Protein AF-A0A5B0T3H1-F1 (afdb_monomer)

Radius of gyration: 17.01 Å; Cα contacts (8 Å, |Δi|>4): 24; chains: 1; bounding box: 40×17×55 Å

Structure (mmCIF, N/CA/C/O backbone):
data_AF-A0A5B0T3H1-F1
#
_entry.id   AF-A0A5B0T3H1-F1
#
loop_
_atom_site.group_PDB
_atom_site.id
_atom_site.type_symbol
_atom_site.label_atom_id
_atom_site.label_alt_id
_atom_site.label_comp_id
_atom_site.label_asym_id
_atom_site.label_entity_id
_atom_site.label_seq_id
_atom_site.pdbx_PDB_ins_code
_atom_site.Cartn_x
_atom_site.Cartn_y
_atom_site.Cartn_z
_atom_site.occupancy
_atom_site.B_iso_or_equiv
_atom_site.auth_seq_id
_atom_site.auth_comp_id
_atom_site.auth_asym_id
_atom_site.auth_atom_id
_atom_site.pdbx_PDB_model_num
ATOM 1 N N . MET A 1 1 ? -26.177 -10.992 -8.559 1.00 36.91 1 MET A N 1
ATOM 2 C CA . MET A 1 1 ? -25.091 -11.191 -7.578 1.00 36.91 1 MET A CA 1
ATOM 3 C C . MET A 1 1 ? -24.412 -9.845 -7.406 1.00 36.91 1 MET A C 1
ATOM 5 O O . MET A 1 1 ? -23.913 -9.326 -8.395 1.00 36.91 1 MET A O 1
ATOM 9 N N . ASN A 1 2 ? -24.475 -9.242 -6.217 1.00 47.44 2 ASN A N 1
ATOM 10 C CA . ASN A 1 2 ? -23.721 -8.021 -5.924 1.00 47.44 2 ASN A CA 1
ATOM 11 C C . ASN A 1 2 ? -22.271 -8.428 -5.658 1.00 47.44 2 ASN A C 1
ATOM 13 O O . ASN A 1 2 ? -21.929 -8.817 -4.549 1.00 47.44 2 ASN A O 1
ATOM 17 N N . LEU A 1 3 ? -21.450 -8.414 -6.707 1.00 55.50 3 LEU A N 1
ATOM 18 C CA . LEU A 1 3 ? -20.003 -8.584 -6.614 1.00 55.50 3 LEU A CA 1
ATOM 19 C C . LEU A 1 3 ? -19.396 -7.222 -6.272 1.00 55.50 3 LEU A C 1
ATOM 21 O O . LEU A 1 3 ? -18.824 -6.558 -7.132 1.00 55.50 3 LEU A O 1
ATOM 25 N N . THR A 1 4 ? -19.578 -6.756 -5.039 1.00 56.84 4 THR A N 1
ATOM 26 C CA . THR A 1 4 ? -18.667 -5.733 -4.522 1.00 56.84 4 THR A CA 1
ATOM 27 C C . THR A 1 4 ? -17.340 -6.441 -4.273 1.00 56.84 4 THR A C 1
ATOM 29 O O . THR A 1 4 ? -17.337 -7.386 -3.485 1.00 56.84 4 THR A O 1
ATOM 32 N N . PRO A 1 5 ? -16.249 -6.085 -4.973 1.00 67.06 5 PRO A N 1
ATOM 33 C CA . PRO A 1 5 ? -14.964 -6.729 -4.746 1.00 67.06 5 PRO A CA 1
ATOM 34 C C . PRO A 1 5 ? -14.567 -6.542 -3.281 1.00 67.06 5 PRO A C 1
ATOM 36 O O . PRO A 1 5 ? -14.647 -5.427 -2.760 1.00 67.06 5 PRO A O 1
ATOM 39 N N . ASP A 1 6 ? -14.177 -7.632 -2.620 1.00 79.31 6 ASP A N 1
ATOM 40 C CA . ASP A 1 6 ? -13.704 -7.578 -1.240 1.00 79.31 6 ASP A CA 1
ATOM 41 C C . ASP A 1 6 ? -12.512 -6.617 -1.135 1.00 79.31 6 ASP A C 1
ATOM 43 O O . ASP A 1 6 ? -11.617 -6.607 -1.990 1.00 79.31 6 ASP A O 1
ATOM 47 N N . LYS A 1 7 ? -12.508 -5.785 -0.083 1.00 82.62 7 LYS A N 1
ATOM 48 C CA . LYS A 1 7 ? -11.383 -4.886 0.213 1.00 82.62 7 LYS A CA 1
ATOM 49 C C . LYS A 1 7 ? -10.134 -5.762 0.423 1.00 82.62 7 LYS A C 1
ATOM 51 O O . LYS A 1 7 ? -10.206 -6.721 1.194 1.00 82.62 7 LYS A O 1
ATOM 56 N N . PRO A 1 8 ? -9.002 -5.466 -0.241 1.00 87.88 8 PRO A N 1
ATOM 57 C CA . PRO A 1 8 ? -7.782 -6.250 -0.079 1.00 87.88 8 PRO A CA 1
ATOM 58 C C . PRO A 1 8 ? -7.286 -6.184 1.367 1.00 87.88 8 PRO A C 1
ATOM 60 O O . PRO A 1 8 ? -7.378 -5.142 2.021 1.00 87.88 8 PRO A O 1
ATOM 63 N N . THR A 1 9 ? -6.736 -7.289 1.864 1.00 90.81 9 THR A N 1
ATOM 64 C CA . THR A 1 9 ? -6.128 -7.324 3.197 1.00 90.81 9 THR A CA 1
ATOM 65 C C . THR A 1 9 ? -4.780 -6.597 3.202 1.00 90.81 9 THR A C 1
ATOM 67 O O . THR A 1 9 ? -4.141 -6.429 2.162 1.00 90.81 9 THR A O 1
ATOM 70 N N . ALA A 1 10 ? -4.284 -6.225 4.387 1.00 90.38 10 ALA A N 1
ATOM 71 C CA . ALA A 1 10 ? -2.935 -5.666 4.534 1.00 90.38 10 ALA A CA 1
ATOM 72 C C . ALA A 1 10 ? -1.847 -6.599 3.963 1.00 90.38 10 ALA A C 1
ATOM 74 O O . ALA A 1 10 ? -0.856 -6.133 3.402 1.00 90.38 10 ALA A O 1
ATOM 75 N N . ARG A 1 11 ? -2.052 -7.921 4.053 1.00 91.75 11 ARG A N 1
ATOM 76 C CA . ARG A 1 11 ? -1.156 -8.916 3.454 1.00 91.75 11 ARG A CA 1
ATOM 77 C C . ARG A 1 11 ? -1.188 -8.859 1.928 1.00 91.75 11 ARG A C 1
ATOM 79 O O . ARG A 1 11 ? -0.125 -8.813 1.321 1.00 91.75 11 ARG A O 1
ATOM 86 N N . ASP A 1 12 ? -2.377 -8.797 1.329 1.00 93.81 12 ASP A N 1
ATOM 87 C CA . ASP A 1 12 ? -2.518 -8.681 -0.128 1.00 93.81 12 ASP A CA 1
ATOM 88 C C . ASP A 1 12 ? -1.846 -7.406 -0.649 1.00 93.81 12 ASP A C 1
ATOM 90 O O . ASP A 1 12 ? -1.160 -7.430 -1.669 1.00 93.81 12 ASP A O 1
ATOM 94 N N . LEU A 1 13 ? -2.016 -6.290 0.068 1.00 93.75 13 LEU A N 1
ATOM 95 C CA . LEU A 1 13 ? -1.385 -5.011 -0.262 1.00 93.75 13 LEU A CA 1
ATOM 96 C C . LEU A 1 13 ? 0.145 -5.103 -0.176 1.00 93.75 13 LEU A C 1
ATOM 98 O O . LEU A 1 13 ? 0.838 -4.660 -1.090 1.00 93.75 13 LEU A O 1
ATOM 102 N N . LEU A 1 14 ? 0.683 -5.733 0.873 1.00 93.31 14 LEU A N 1
ATOM 103 C CA . LEU A 1 14 ? 2.125 -5.943 1.024 1.00 93.31 14 LEU A CA 1
ATOM 104 C C . LEU A 1 14 ? 2.704 -6.821 -0.096 1.00 93.31 14 LEU A C 1
ATOM 106 O O . LEU A 1 14 ? 3.758 -6.494 -0.649 1.00 93.31 14 LEU A O 1
ATOM 110 N N . ASP A 1 15 ? 2.022 -7.911 -0.444 1.00 95.19 15 ASP A N 1
ATOM 111 C CA . ASP A 1 15 ? 2.450 -8.813 -1.514 1.00 95.19 15 ASP A CA 1
ATOM 112 C C . ASP A 1 15 ? 2.443 -8.094 -2.875 1.00 95.19 15 ASP A C 1
ATOM 114 O O . ASP A 1 15 ? 3.409 -8.194 -3.636 1.00 95.19 15 ASP A O 1
ATOM 118 N N . ARG A 1 16 ? 1.424 -7.268 -3.152 1.00 94.00 16 ARG A N 1
ATOM 119 C CA . ARG A 1 16 ? 1.379 -6.415 -4.354 1.00 94.00 16 ARG A CA 1
ATOM 120 C C . ARG A 1 16 ? 2.519 -5.403 -4.392 1.00 94.00 16 ARG A C 1
ATOM 122 O O . ARG A 1 16 ? 3.172 -5.281 -5.426 1.00 94.00 16 ARG A O 1
ATOM 129 N N . CYS A 1 17 ? 2.806 -4.716 -3.284 1.00 93.62 17 CYS A N 1
ATOM 130 C CA . CYS A 1 17 ? 3.934 -3.784 -3.197 1.00 93.62 17 CYS A CA 1
ATOM 131 C C . CYS A 1 17 ? 5.273 -4.472 -3.507 1.00 93.62 17 CYS A C 1
ATOM 133 O O . CYS A 1 17 ? 6.108 -3.904 -4.215 1.00 93.62 17 CYS A O 1
ATOM 135 N N . ARG A 1 18 ? 5.473 -5.706 -3.018 1.00 92.94 18 ARG A N 1
ATOM 136 C CA . ARG A 1 18 ? 6.678 -6.504 -3.302 1.00 92.94 18 ARG A CA 1
ATOM 137 C C . ARG A 1 18 ? 6.812 -6.821 -4.787 1.00 92.94 18 ARG A C 1
ATOM 139 O O . ARG A 1 18 ? 7.888 -6.616 -5.341 1.00 92.94 18 ARG A O 1
ATOM 146 N N . ILE A 1 19 ? 5.731 -7.277 -5.419 1.00 92.25 19 ILE A N 1
ATOM 147 C CA . ILE A 1 19 ? 5.708 -7.584 -6.856 1.00 92.25 19 ILE A CA 1
ATOM 148 C C . ILE A 1 19 ? 6.007 -6.323 -7.671 1.00 92.25 19 ILE A C 1
ATOM 150 O O . ILE A 1 19 ? 6.913 -6.344 -8.493 1.00 92.25 19 ILE A O 1
ATOM 154 N N . LEU A 1 20 ? 5.315 -5.213 -7.397 1.00 90.00 20 LEU A N 1
ATOM 155 C CA . LEU A 1 20 ? 5.513 -3.945 -8.110 1.00 90.00 20 LEU A CA 1
ATOM 156 C C . LEU A 1 20 ? 6.954 -3.443 -7.995 1.00 90.00 20 LEU A C 1
ATOM 158 O O . LEU A 1 20 ? 7.559 -3.069 -8.996 1.00 90.00 20 LEU A O 1
ATOM 162 N N . THR A 1 21 ? 7.520 -3.487 -6.788 1.00 88.31 21 THR A N 1
ATOM 163 C CA . THR A 1 21 ? 8.919 -3.108 -6.557 1.00 88.31 21 THR A CA 1
ATOM 164 C C . THR A 1 21 ? 9.864 -4.007 -7.350 1.00 88.31 21 THR A C 1
ATOM 166 O O . THR A 1 21 ? 10.794 -3.507 -7.974 1.00 88.31 21 THR A O 1
ATOM 169 N N . HIS A 1 22 ? 9.624 -5.321 -7.366 1.00 88.56 22 HIS A N 1
ATOM 170 C CA . HIS A 1 22 ? 10.444 -6.255 -8.132 1.00 88.56 22 HIS A CA 1
ATOM 171 C C . HIS A 1 22 ? 10.366 -5.976 -9.638 1.00 88.56 22 HIS A C 1
ATOM 173 O O . HIS A 1 22 ? 11.402 -5.815 -10.275 1.00 88.56 22 HIS A O 1
ATOM 179 N N . SER A 1 23 ? 9.158 -5.797 -10.178 1.00 85.69 23 SER A N 1
ATOM 180 C CA . SER A 1 23 ? 8.939 -5.463 -11.589 1.00 85.69 23 SER A CA 1
ATOM 181 C C . SER A 1 23 ? 9.562 -4.128 -11.998 1.00 85.69 23 SER A C 1
ATOM 183 O O . SER A 1 23 ? 9.944 -3.961 -13.146 1.00 85.69 23 SER A O 1
ATOM 185 N N . MET A 1 24 ? 9.688 -3.168 -11.081 1.00 84.50 24 MET A N 1
ATOM 186 C CA . MET A 1 24 ? 10.391 -1.913 -11.359 1.00 84.50 24 MET A CA 1
ATOM 187 C C . MET A 1 24 ? 11.918 -2.057 -11.378 1.00 84.50 24 MET A C 1
ATOM 189 O O . MET A 1 24 ? 12.593 -1.252 -12.018 1.00 84.50 24 MET A O 1
ATOM 193 N N . LEU A 1 25 ? 12.470 -3.023 -10.636 1.00 82.94 25 LEU A N 1
ATOM 194 C CA . LEU A 1 25 ? 13.909 -3.310 -10.625 1.00 82.94 25 LEU A CA 1
ATOM 195 C C . LEU A 1 25 ? 14.340 -4.111 -11.857 1.00 82.94 25 LEU A C 1
ATOM 197 O O . LEU A 1 25 ? 15.501 -4.034 -12.259 1.00 82.94 25 LEU A O 1
ATOM 201 N N . GLU A 1 26 ? 13.415 -4.846 -12.470 1.00 81.31 26 GLU A N 1
ATOM 202 C CA . GLU A 1 26 ? 13.587 -5.442 -13.792 1.00 81.31 26 GLU A CA 1
ATOM 203 C C . GLU A 1 26 ? 13.505 -4.338 -14.860 1.00 81.31 26 GLU A C 1
ATOM 205 O O . GLU A 1 26 ? 12.468 -4.098 -15.472 1.00 81.31 26 GLU A O 1
ATOM 210 N N . ILE A 1 27 ? 14.608 -3.605 -15.046 1.00 68.19 27 ILE A N 1
ATOM 211 C CA . ILE A 1 27 ? 14.719 -2.596 -16.106 1.00 68.19 27 ILE A CA 1
ATOM 212 C C . ILE A 1 27 ? 14.717 -3.327 -17.453 1.00 68.19 27 ILE A C 1
ATOM 214 O O . ILE A 1 27 ? 15.692 -4.001 -17.791 1.00 68.19 27 ILE A O 1
ATOM 218 N N . ASP A 1 28 ? 13.631 -3.187 -18.211 1.00 70.56 28 ASP A N 1
ATOM 219 C CA . ASP A 1 28 ? 13.545 -3.684 -19.585 1.00 70.56 28 ASP A CA 1
ATOM 220 C C . ASP A 1 28 ? 14.188 -2.691 -20.588 1.00 70.56 28 ASP A C 1
ATOM 222 O O . ASP A 1 28 ? 14.584 -1.576 -20.231 1.00 70.56 28 ASP A O 1
ATOM 226 N N . GLU A 1 29 ? 14.337 -3.107 -21.848 1.00 77.69 29 GLU A N 1
ATOM 227 C CA . GLU A 1 29 ? 14.833 -2.292 -22.968 1.00 77.69 29 GLU A CA 1
ATOM 228 C C . GLU A 1 29 ?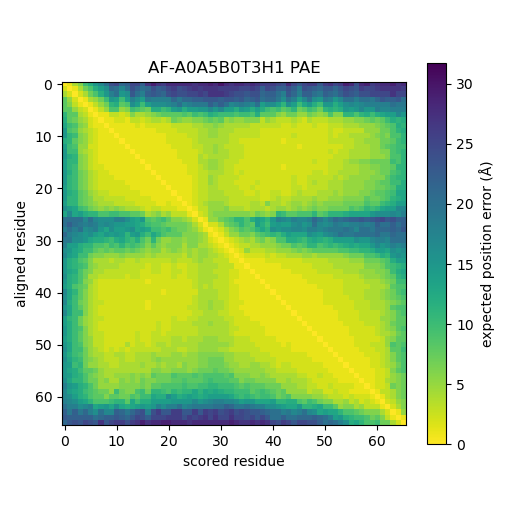 14.104 -0.942 -23.180 1.00 77.69 29 GLU A C 1
ATOM 230 O O . GLU A 1 29 ? 14.656 -0.022 -23.786 1.00 77.69 29 GLU A O 1
ATOM 235 N N . HIS A 1 30 ? 12.895 -0.791 -22.645 1.00 74.25 30 HIS A N 1
ATOM 236 C CA . HIS A 1 30 ? 12.035 0.387 -22.683 1.00 74.25 30 HIS A CA 1
ATOM 237 C C . HIS A 1 30 ? 12.264 1.365 -21.515 1.00 74.25 30 HIS A C 1
ATOM 239 O O . HIS A 1 30 ? 11.693 2.460 -21.511 1.00 74.25 30 HIS A O 1
ATOM 245 N N . GLY A 1 31 ? 13.130 1.024 -20.554 1.00 73.88 31 GLY A N 1
ATOM 246 C CA . GLY A 1 31 ? 13.471 1.877 -19.415 1.00 73.88 31 GLY A CA 1
ATOM 247 C C . GLY A 1 31 ? 12.465 1.815 -18.254 1.00 73.88 31 GLY A C 1
ATOM 248 O O . GLY A 1 31 ? 11.571 0.973 -18.226 1.00 73.88 31 GLY A O 1
ATOM 249 N N . PRO A 1 32 ? 12.620 2.679 -17.234 1.00 75.31 32 PRO A N 1
ATOM 250 C CA . PRO A 1 32 ? 11.826 2.600 -16.011 1.00 75.31 32 PRO A CA 1
ATOM 251 C C . PRO A 1 32 ? 10.337 2.881 -16.256 1.00 75.31 32 PRO A C 1
ATOM 253 O O . PRO A 1 32 ? 9.956 3.940 -16.759 1.00 75.31 32 PRO A O 1
ATOM 256 N N . ASN A 1 33 ? 9.474 1.962 -15.817 1.00 81.06 33 ASN A N 1
ATOM 257 C CA . ASN A 1 33 ? 8.028 2.141 -15.894 1.00 81.06 33 ASN A CA 1
ATOM 258 C C . ASN A 1 33 ? 7.503 2.987 -14.718 1.00 81.06 33 ASN A C 1
ATOM 260 O O . ASN A 1 33 ? 7.175 2.478 -13.644 1.00 81.06 33 ASN A O 1
ATOM 264 N N . TYR A 1 34 ? 7.373 4.296 -14.943 1.00 83.25 34 TYR A N 1
ATOM 265 C CA . TYR A 1 34 ? 6.867 5.241 -13.941 1.00 83.25 34 TYR A CA 1
ATOM 266 C C . TYR A 1 34 ? 5.391 5.036 -13.559 1.00 83.25 34 TYR A C 1
ATOM 268 O O . TYR A 1 34 ? 4.958 5.538 -12.525 1.00 83.25 34 TYR A O 1
ATOM 276 N N . VAL A 1 35 ? 4.604 4.282 -14.335 1.00 87.94 35 VAL A N 1
ATOM 277 C CA . VAL A 1 35 ? 3.220 3.950 -13.955 1.00 87.94 35 VAL A CA 1
ATOM 278 C C . VAL A 1 35 ? 3.209 3.008 -12.752 1.00 87.94 35 VAL A C 1
ATOM 280 O O . VAL A 1 35 ? 2.384 3.170 -11.855 1.00 87.94 35 VAL A O 1
ATOM 283 N N . LEU A 1 36 ? 4.168 2.080 -12.673 1.00 88.12 36 LEU A N 1
ATOM 284 C CA . LEU A 1 36 ? 4.293 1.167 -11.533 1.00 88.12 36 LEU A CA 1
ATOM 285 C C . LEU A 1 36 ? 4.573 1.914 -10.221 1.00 88.12 36 LEU A C 1
ATOM 287 O O .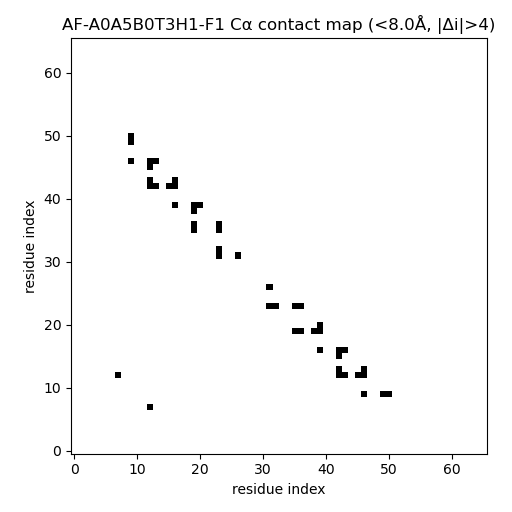 LEU A 1 36 ? 4.088 1.488 -9.177 1.00 88.12 36 LEU A O 1
ATOM 291 N N . LEU A 1 37 ? 5.263 3.060 -10.273 1.00 88.25 37 LEU A N 1
ATOM 292 C CA . LEU A 1 37 ? 5.468 3.928 -9.107 1.00 88.25 37 LEU A CA 1
ATOM 293 C C . LEU A 1 37 ? 4.159 4.518 -8.582 1.00 88.25 37 LEU A C 1
ATOM 295 O O . LEU A 1 37 ? 3.952 4.559 -7.372 1.00 88.25 37 LEU A O 1
ATOM 299 N N . LEU A 1 38 ? 3.277 4.966 -9.478 1.00 92.94 38 LEU A N 1
ATOM 300 C CA . LEU A 1 38 ? 1.976 5.512 -9.089 1.00 92.94 38 LEU A CA 1
ATOM 301 C C . LEU A 1 38 ? 1.099 4.430 -8.456 1.00 92.94 38 LEU A C 1
ATOM 303 O O . LEU A 1 38 ? 0.467 4.672 -7.431 1.00 92.94 38 LEU A O 1
ATOM 307 N N . ILE A 1 39 ? 1.117 3.222 -9.025 1.00 92.94 39 ILE A N 1
ATOM 308 C CA . ILE A 1 39 ? 0.394 2.075 -8.468 1.00 92.94 39 ILE A CA 1
ATOM 309 C C . ILE A 1 39 ? 0.974 1.705 -7.098 1.00 92.94 39 ILE A C 1
ATOM 311 O O . ILE A 1 39 ? 0.221 1.504 -6.151 1.00 92.94 39 ILE A O 1
ATOM 315 N N . LEU A 1 40 ? 2.302 1.658 -6.959 1.00 93.62 40 LEU A N 1
ATOM 316 C CA . LEU A 1 40 ? 2.959 1.369 -5.684 1.00 93.62 40 LEU A CA 1
ATOM 317 C C . LEU A 1 40 ? 2.592 2.402 -4.609 1.00 93.62 40 LEU A C 1
ATOM 319 O O . LEU A 1 40 ? 2.294 2.019 -3.480 1.00 93.62 40 LEU A O 1
ATOM 323 N N . ALA A 1 41 ? 2.573 3.691 -4.954 1.00 94.25 41 ALA A N 1
ATOM 324 C CA . ALA A 1 41 ? 2.180 4.755 -4.034 1.00 94.25 41 ALA A CA 1
ATOM 325 C C . ALA A 1 41 ? 0.735 4.583 -3.534 1.00 94.25 41 ALA A C 1
ATOM 327 O O . ALA A 1 41 ? 0.484 4.710 -2.336 1.00 94.25 41 ALA A O 1
ATOM 328 N N . ASP A 1 42 ? -0.194 4.232 -4.426 1.00 95.06 42 ASP A N 1
ATOM 329 C CA . ASP A 1 42 ? -1.585 3.941 -4.068 1.00 95.06 42 ASP A CA 1
ATOM 330 C C . ASP A 1 42 ? -1.699 2.714 -3.144 1.00 95.06 42 ASP A C 1
ATOM 332 O O . ASP A 1 42 ? -2.342 2.778 -2.095 1.00 95.06 42 ASP A O 1
ATOM 336 N N . GLN A 1 43 ? -0.995 1.617 -3.455 1.00 94.31 43 GLN A N 1
ATOM 337 C CA . GLN A 1 43 ? -0.993 0.426 -2.595 1.00 94.31 43 GLN A CA 1
ATOM 338 C C . GLN A 1 43 ? -0.414 0.715 -1.199 1.00 94.31 43 GLN A C 1
ATOM 340 O O . GLN A 1 43 ? -0.938 0.216 -0.201 1.00 94.31 43 GLN A O 1
ATOM 345 N N . LEU A 1 44 ? 0.634 1.541 -1.106 1.00 94.94 44 LEU A N 1
ATOM 346 C CA . LEU A 1 44 ? 1.207 1.971 0.173 1.00 94.94 44 LEU A CA 1
ATOM 347 C C . LEU A 1 44 ? 0.241 2.853 0.970 1.00 94.94 44 LEU A C 1
ATOM 349 O O . LEU A 1 44 ? 0.158 2.708 2.189 1.00 94.94 44 LEU A O 1
ATOM 353 N N . HIS A 1 45 ? -0.512 3.729 0.303 1.00 95.56 45 HIS A N 1
ATOM 354 C CA . HIS A 1 45 ? -1.532 4.539 0.961 1.00 95.56 45 HIS A CA 1
ATOM 355 C C . HIS A 1 45 ? -2.657 3.671 1.541 1.00 95.56 45 HIS A C 1
ATOM 357 O O . HIS A 1 45 ? -3.010 3.824 2.709 1.00 95.56 45 HIS A O 1
ATOM 363 N N . LEU A 1 46 ? -3.156 2.695 0.777 1.00 94.19 46 LEU A N 1
ATOM 364 C CA . LEU A 1 46 ? -4.158 1.744 1.270 1.00 94.19 46 LEU A CA 1
ATOM 365 C C . LEU A 1 46 ? -3.647 0.930 2.465 1.00 94.19 46 LEU A C 1
ATOM 367 O O . LEU A 1 46 ? -4.404 0.654 3.396 1.00 94.19 46 LEU A O 1
ATOM 371 N N . LEU A 1 47 ? -2.364 0.556 2.454 1.00 94.25 47 LEU A N 1
ATOM 372 C CA . LEU A 1 47 ? -1.743 -0.168 3.559 1.00 94.25 47 LEU A CA 1
ATOM 373 C C . LEU A 1 47 ? -1.643 0.706 4.818 1.00 94.25 47 LEU A C 1
ATOM 375 O O . LEU A 1 47 ? -1.922 0.230 5.916 1.00 94.25 47 LEU A O 1
ATOM 379 N N . TYR A 1 48 ? -1.290 1.984 4.657 1.00 93.62 48 TYR A N 1
ATOM 380 C CA . TYR A 1 48 ? -1.285 2.954 5.750 1.00 93.62 48 TYR A CA 1
ATOM 381 C C . TYR A 1 48 ? -2.676 3.115 6.377 1.00 93.62 48 TYR A C 1
ATOM 383 O O . TYR A 1 48 ? -2.806 3.007 7.596 1.00 93.62 48 TYR A O 1
ATOM 391 N N . GLU A 1 49 ? -3.719 3.302 5.564 1.00 94.62 49 GLU A N 1
ATOM 392 C CA . GLU A 1 49 ? -5.090 3.421 6.076 1.00 94.62 49 GLU A CA 1
ATOM 393 C C . GLU A 1 49 ? -5.534 2.144 6.803 1.00 94.62 49 GLU A C 1
ATOM 395 O O . GLU A 1 49 ? -6.155 2.225 7.859 1.00 94.62 49 GLU A O 1
ATOM 400 N N . ALA A 1 50 ? -5.154 0.960 6.309 1.00 91.75 50 ALA A N 1
ATOM 401 C CA . ALA A 1 50 ? -5.449 -0.302 6.987 1.00 91.75 50 ALA A CA 1
ATOM 402 C C . ALA A 1 50 ? -4.785 -0.403 8.375 1.00 91.75 50 ALA A C 1
ATOM 404 O O . ALA A 1 50 ? -5.410 -0.892 9.317 1.00 91.75 50 ALA A O 1
ATOM 405 N N . PHE A 1 51 ? -3.542 0.067 8.525 1.00 91.56 51 PHE A N 1
ATOM 406 C CA . PHE A 1 51 ? -2.879 0.105 9.832 1.00 91.56 51 PHE A CA 1
ATOM 407 C C . PHE A 1 51 ? -3.507 1.131 10.769 1.00 91.56 51 PHE A C 1
ATOM 409 O O . PHE A 1 51 ? -3.767 0.815 11.926 1.00 91.56 51 PHE A O 1
ATOM 416 N N . LYS A 1 52 ? -3.828 2.320 10.262 1.00 93.12 52 LYS A N 1
ATOM 417 C CA . LYS A 1 52 ? -4.506 3.357 11.038 1.00 93.12 52 LYS A CA 1
ATOM 418 C C . LYS A 1 52 ? -5.874 2.889 11.549 1.00 93.12 52 LYS A C 1
ATOM 420 O O . LYS A 1 52 ? -6.179 3.068 12.724 1.00 93.12 52 LYS A O 1
ATOM 425 N N . GLU A 1 53 ? -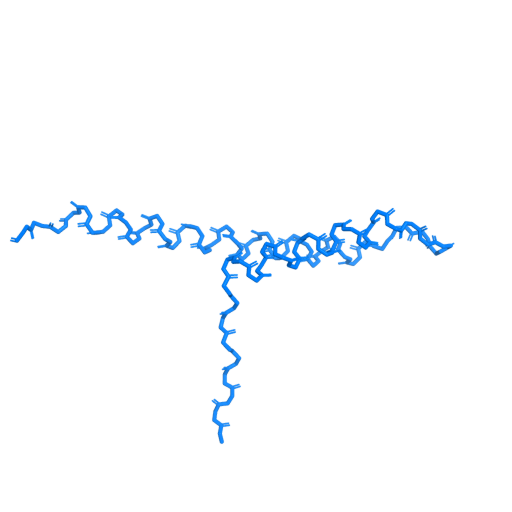6.676 2.242 10.699 1.00 91.06 53 GLU A N 1
ATOM 426 C CA . GLU A 1 53 ? -7.953 1.627 11.092 1.00 91.06 53 GLU A CA 1
ATOM 427 C C . GLU A 1 53 ? -7.756 0.592 12.220 1.00 91.06 53 GLU A C 1
ATOM 429 O O . GLU A 1 53 ? -8.553 0.538 13.162 1.00 91.06 53 GLU A O 1
ATOM 43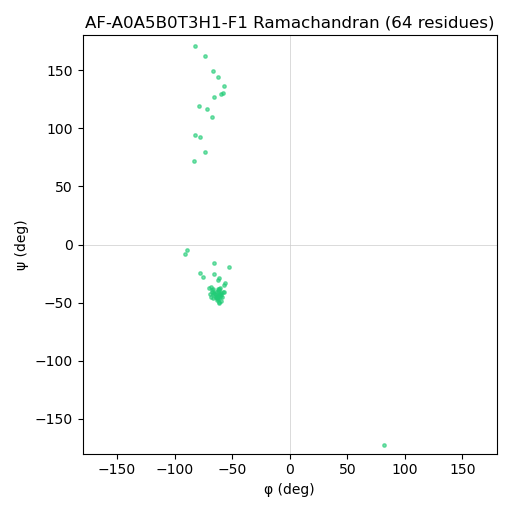4 N N . ALA A 1 54 ? -6.689 -0.212 12.151 1.00 89.19 54 ALA A N 1
ATOM 435 C CA . ALA A 1 54 ? -6.369 -1.213 13.166 1.00 89.19 54 ALA A CA 1
ATOM 436 C C . ALA A 1 54 ? -5.939 -0.584 14.505 1.00 89.19 54 ALA A C 1
ATOM 438 O O . ALA A 1 54 ? -6.457 -0.982 15.549 1.00 89.19 54 ALA A O 1
ATOM 439 N N . GLU A 1 55 ? -5.064 0.425 14.480 1.00 89.94 55 GLU A N 1
ATOM 440 C CA . GLU A 1 55 ? -4.638 1.175 15.672 1.00 89.94 55 GLU A CA 1
ATOM 441 C C . GLU A 1 55 ? -5.820 1.893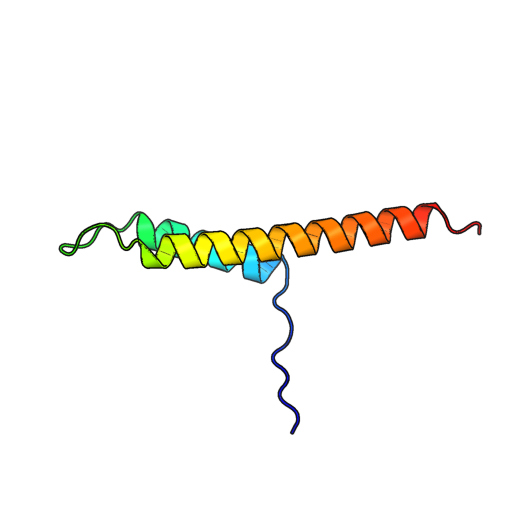 16.340 1.00 89.94 55 GLU A C 1
ATOM 443 O O . GLU A 1 55 ? -5.981 1.860 17.561 1.00 89.94 55 GLU A O 1
ATOM 448 N N . GLU A 1 56 ? -6.704 2.512 15.549 1.00 92.25 56 GLU A N 1
ATOM 449 C CA . GLU A 1 56 ? -7.923 3.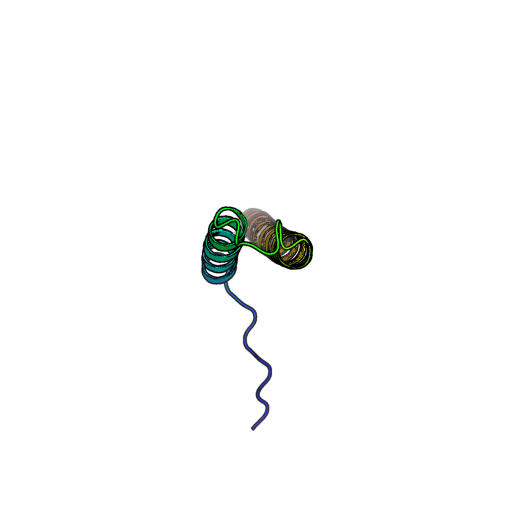139 16.065 1.00 92.25 56 GLU A CA 1
ATOM 450 C C . GLU A 1 56 ? -8.852 2.130 16.746 1.00 92.25 56 GLU A C 1
ATOM 452 O O . GLU A 1 56 ? -9.463 2.442 17.774 1.00 92.25 56 GLU A O 1
ATOM 457 N N . LEU A 1 57 ? -8.975 0.925 16.185 1.00 89.38 57 LEU A N 1
ATOM 458 C CA . LEU A 1 57 ? -9.774 -0.142 16.775 1.00 89.38 57 LEU A CA 1
ATOM 459 C C . LEU A 1 57 ? -9.167 -0.626 18.095 1.00 89.38 57 LEU A C 1
ATOM 461 O O . LEU A 1 57 ? -9.905 -0.820 19.060 1.00 89.38 57 LEU A O 1
ATOM 465 N N . GLU A 1 58 ? -7.847 -0.790 18.157 1.00 89.38 58 GLU A N 1
ATOM 466 C CA . GLU A 1 58 ? -7.128 -1.170 19.374 1.00 89.38 58 GLU A CA 1
ATOM 467 C C . GLU A 1 58 ? -7.318 -0.124 20.480 1.00 89.38 58 GLU A C 1
ATOM 469 O O . GLU A 1 58 ? -7.822 -0.457 21.553 1.00 89.38 58 GLU A O 1
ATOM 474 N N . MET A 1 59 ? -7.106 1.161 20.174 1.00 88.00 59 MET A N 1
ATOM 475 C CA . MET A 1 59 ? -7.358 2.264 21.111 1.00 88.00 59 MET A CA 1
ATOM 476 C C . MET A 1 59 ? -8.806 2.311 21.622 1.00 88.00 59 MET A C 1
ATOM 478 O O . MET A 1 59 ? -9.057 2.711 22.760 1.00 88.00 59 MET A O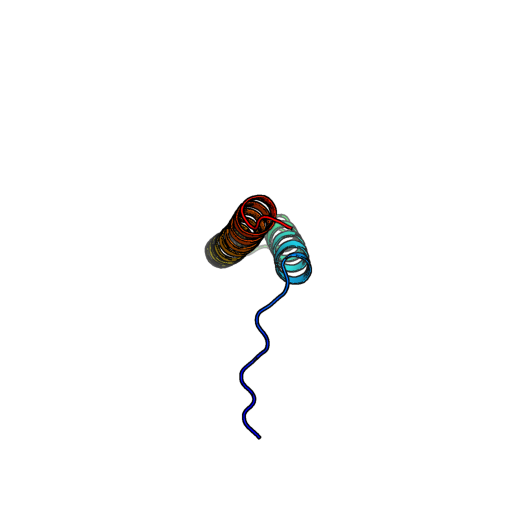 1
ATOM 482 N N . ARG A 1 60 ? -9.796 1.959 20.789 1.00 88.25 60 ARG A N 1
ATOM 483 C CA . ARG A 1 60 ? -11.204 1.880 21.222 1.00 88.25 60 ARG A CA 1
ATOM 484 C C . ARG A 1 60 ? -11.439 0.703 22.163 1.00 88.25 60 ARG A C 1
ATOM 486 O O . ARG A 1 60 ? -12.206 0.854 23.109 1.00 88.25 60 ARG A O 1
ATOM 493 N N . ARG A 1 61 ? -10.789 -0.441 21.925 1.00 85.00 61 ARG A N 1
ATOM 494 C CA . ARG A 1 61 ? -10.891 -1.629 22.788 1.00 85.00 61 ARG A CA 1
ATOM 495 C C . ARG A 1 61 ? -10.264 -1.383 24.156 1.00 85.00 61 ARG A C 1
ATOM 497 O O . ARG A 1 61 ? -10.862 -1.775 25.146 1.00 85.00 61 ARG A O 1
ATOM 504 N N . GLU A 1 62 ? -9.139 -0.676 24.218 1.00 83.25 62 GLU A N 1
ATOM 505 C CA . GLU A 1 62 ? -8.494 -0.287 25.483 1.00 83.25 62 GLU A CA 1
ATOM 506 C C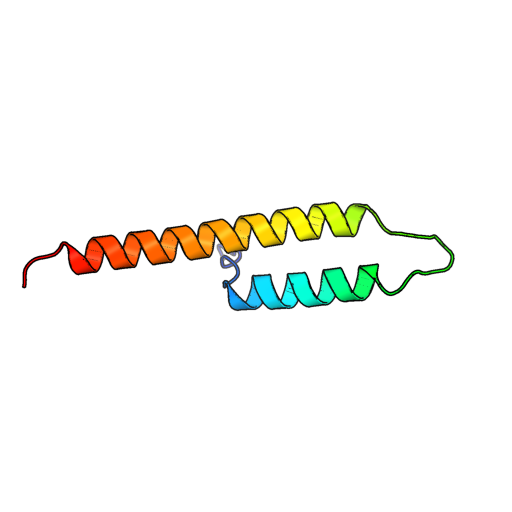 . GLU A 1 62 ? -9.334 0.690 26.326 1.00 83.25 62 GLU A C 1
ATOM 508 O O . GLU A 1 62 ? -9.184 0.751 27.544 1.00 83.25 62 GLU A O 1
ATOM 513 N N . LYS A 1 63 ? -10.219 1.470 25.691 1.00 78.62 63 LYS A N 1
ATOM 514 C CA . LYS A 1 63 ? -11.068 2.474 26.356 1.00 78.62 63 LYS A CA 1
ATOM 515 C C . LYS A 1 63 ? -12.428 1.949 26.817 1.00 78.62 63 LYS A C 1
ATOM 517 O O . LYS A 1 63 ? -13.139 2.697 27.489 1.00 78.62 63 LYS A O 1
ATOM 522 N N . LEU A 1 64 ? -12.821 0.725 26.455 1.00 66.00 64 LEU A N 1
ATOM 523 C CA . LEU A 1 64 ? -14.031 0.119 27.012 1.00 66.00 64 LEU A CA 1
ATOM 524 C C . LEU A 1 64 ? -13.722 -0.412 28.426 1.00 66.00 64 LEU A C 1
ATOM 526 O O . LEU A 1 64 ? -12.855 -1.276 28.548 1.00 66.00 64 LEU A O 1
ATOM 530 N N . PRO A 1 65 ? -14.400 0.074 29.486 1.00 62.97 65 PRO A N 1
ATOM 531 C CA . PRO A 1 65 ? -14.348 -0.587 30.785 1.00 62.97 65 PRO A CA 1
ATOM 532 C C . PRO A 1 65 ? -15.031 -1.963 30.694 1.00 62.97 65 PRO A C 1
ATOM 534 O O . PRO A 1 65 ? -15.944 -2.131 29.882 1.00 62.97 65 PRO A O 1
ATOM 537 N N . GLU A 1 66 ? -14.549 -2.917 31.500 1.00 66.06 66 GLU A N 1
ATOM 538 C CA . GLU A 1 66 ? -15.068 -4.297 31.606 1.00 66.06 66 GLU A CA 1
ATOM 539 C C . GLU A 1 66 ? -16.594 -4.381 31.776 1.00 66.06 66 GLU A C 1
ATOM 541 O O . GLU A 1 66 ? -17.169 -3.547 32.519 1.00 66.06 66 GLU A O 1
#

Organism: NCBI:txid1639133

Solvent-accessible surface area (backbone atoms only — not comparable to full-atom values): 3997 Å² total; per-residue (Å²): 131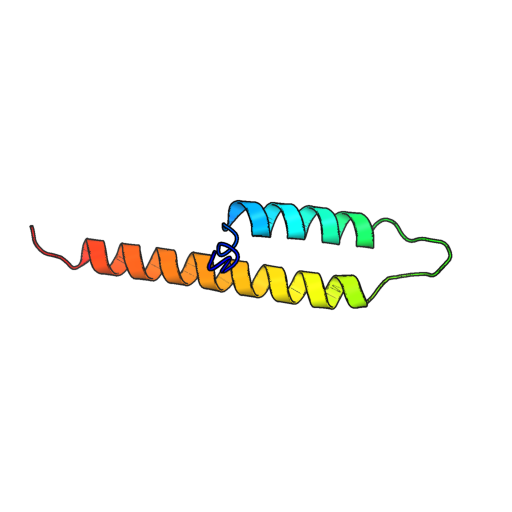,89,80,72,78,77,82,77,49,64,65,55,35,51,54,49,43,52,51,47,53,50,58,55,69,58,64,51,101,86,48,77,60,67,66,52,53,56,52,38,52,51,40,52,49,55,37,50,53,53,50,51,55,49,53,54,50,50,58,53,59,74,67,55,79,133

pLDDT: mean 84.41, std 12.34, range [36.91, 95.56]

Nearest PDB structures (foldseek):
  1wr6-assembly3_C  TM=5.484E-01  e=3.849E+00  Homo sapiens

Foldseek 3Di:
DPCPDDDDDLVRLVVLLVVLVVVQVPADPVGGDCVSVVVNVVSVVSNVVNVVVVVVVVVVVVPDDD

Mean predicted aligned error: 7.27 Å

Sequence (66 aa):
MNLTPDKPTARDLLDRCRILTHSMLEIDEHGPNYVLLLILADQLHLLYEAFKEAEELEMRREKLPE

Secondary structure (DSSP, 8-state):
---PPPPPPHHHHHHHHHHHHHHHHS--TT---HHHHHHHHHHHHHHHHHHHHHHHHHHHHHTS--